Protein AF-A0AAV0DB70-F1 (afdb_monomer)

Mean predicted aligned error: 13.29 Å

Sequence (90 aa):
MEEREKMVKHMWDVYTNGRRIRLPKFWQQAFEAAYEELTSDEPEVRETAISEIAKMSIRSIYFEAPPLQTLAIQELAKANRVPGNDLSKE

Radius of gyration: 21.63 Å; Cα contacts (8 Å, |Δi|>4): 46; chains: 1; bounding box: 62×18×60 Å

Nearest PDB structures (foldseek):
  7qgg-assembly1_SR  TM=3.065E-01  e=7.269E+00  Rattus norvegicus

Solvent-accessible surface area (backbone atoms only — not comparable to full-atom values): 5520 Å² total; per-residue (Å²): 111,68,71,38,35,52,46,42,55,52,51,49,46,39,68,77,72,36,93,80,66,86,71,57,66,69,58,52,54,52,47,63,75,37,39,70,38,60,68,41,91,48,65,68,48,25,52,49,45,37,50,52,49,23,58,51,48,56,57,47,54,55,67,77,34,79,71,81,55,64,78,64,47,62,73,56,63,72,74,67,76,72,80,76,89,85,83,81,89,133

InterPro domains:
  IPR010608 Protein of unknown function DUF1195 [PF06708] (1-67)
  IPR010608 Protein of unknown function DUF1195 [PTHR34358] (1-81)

Organism: NCBI:txid186058

Structure (mmCIF, N/CA/C/O backbone):
data_AF-A0AAV0DB70-F1
#
_entry.id   AF-A0AAV0DB70-F1
#
loop_
_atom_site.group_PDB
_atom_site.id
_atom_site.type_symbol
_atom_site.label_atom_id
_atom_site.label_alt_id
_atom_site.label_comp_id
_atom_site.label_asym_id
_atom_site.label_entity_id
_atom_site.label_seq_id
_atom_site.pdbx_PDB_ins_code
_atom_site.Cartn_x
_atom_site.Cartn_y
_atom_site.Cartn_z
_atom_site.occupancy
_atom_site.B_iso_or_equiv
_atom_site.auth_seq_id
_atom_site.auth_comp_id
_atom_site.auth_asym_id
_atom_site.auth_atom_id
_atom_site.pdbx_PDB_model_num
ATOM 1 N N . MET A 1 1 ? 13.333 5.066 0.721 1.00 63.75 1 MET A N 1
ATOM 2 C CA . MET A 1 1 ? 12.055 4.486 1.194 1.00 63.75 1 MET A CA 1
ATOM 3 C C . MET A 1 1 ? 10.883 5.362 0.762 1.00 63.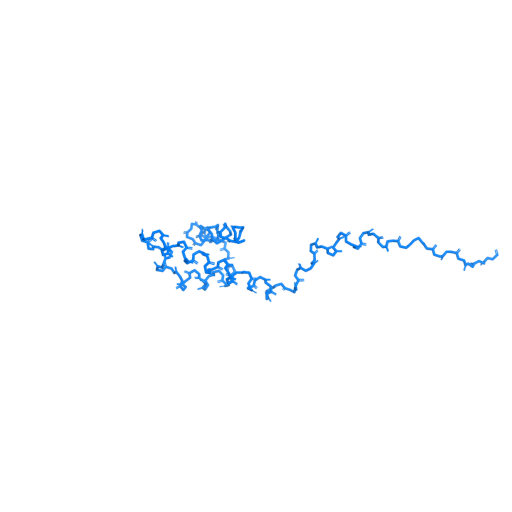75 1 MET A C 1
ATOM 5 O O . MET A 1 1 ? 9.963 4.833 0.159 1.00 63.75 1 MET A O 1
ATOM 9 N N . GLU A 1 2 ? 10.980 6.687 0.912 1.00 75.94 2 GLU A N 1
ATOM 10 C CA . GLU A 1 2 ? 9.938 7.653 0.506 1.00 75.94 2 GLU A CA 1
ATOM 11 C C . GLU A 1 2 ? 9.445 7.527 -0.949 1.00 75.94 2 GLU A C 1
ATOM 13 O O . GLU A 1 2 ? 8.243 7.570 -1.202 1.00 75.94 2 GLU A O 1
ATOM 18 N N . GLU A 1 3 ? 10.337 7.328 -1.928 1.00 79.50 3 GLU A N 1
ATOM 19 C CA . GLU A 1 3 ? 9.919 7.145 -3.331 1.00 79.50 3 GLU A CA 1
ATOM 20 C C . GLU A 1 3 ? 9.033 5.909 -3.521 1.00 79.50 3 GLU A C 1
ATOM 22 O O . GLU A 1 3 ? 8.112 5.913 -4.338 1.00 79.50 3 GLU A O 1
ATOM 27 N N . ARG A 1 4 ? 9.273 4.855 -2.734 1.00 82.88 4 ARG A N 1
ATOM 28 C CA . ARG A 1 4 ? 8.464 3.638 -2.788 1.00 82.88 4 ARG A CA 1
ATOM 29 C C . ARG A 1 4 ? 7.099 3.850 -2.173 1.00 82.88 4 ARG A C 1
ATOM 31 O O . ARG A 1 4 ? 6.121 3.436 -2.776 1.00 82.88 4 ARG A O 1
ATOM 38 N N . GLU A 1 5 ? 7.011 4.541 -1.047 1.00 86.81 5 GLU A N 1
ATOM 39 C CA . GLU A 1 5 ? 5.720 4.874 -0.435 1.00 86.81 5 GLU A CA 1
ATOM 40 C C . GLU A 1 5 ? 4.876 5.765 -1.355 1.00 86.81 5 GLU A C 1
ATOM 42 O O . GLU A 1 5 ? 3.668 5.564 -1.478 1.00 86.81 5 GLU A O 1
ATOM 47 N N . LYS A 1 6 ? 5.508 6.691 -2.091 1.00 87.44 6 LYS A N 1
ATOM 48 C CA . LYS A 1 6 ? 4.829 7.451 -3.153 1.00 87.44 6 LYS A CA 1
ATOM 49 C C . LYS A 1 6 ? 4.289 6.542 -4.257 1.00 87.44 6 LYS A C 1
ATOM 51 O O . LYS A 1 6 ? 3.156 6.739 -4.688 1.00 87.44 6 LYS A O 1
ATOM 56 N N . MET A 1 7 ? 5.055 5.537 -4.689 1.00 86.38 7 MET A N 1
ATOM 57 C CA . MET A 1 7 ? 4.560 4.550 -5.655 1.00 86.38 7 MET A CA 1
ATOM 58 C C . MET A 1 7 ? 3.396 3.735 -5.097 1.00 86.38 7 MET A C 1
ATOM 60 O O . MET A 1 7 ? 2.426 3.536 -5.813 1.00 86.38 7 MET A O 1
ATOM 64 N N . VAL A 1 8 ? 3.450 3.309 -3.832 1.00 89.00 8 VAL A N 1
ATOM 65 C CA . VAL A 1 8 ? 2.347 2.586 -3.179 1.00 89.00 8 VAL A CA 1
ATOM 66 C C . VAL A 1 8 ? 1.077 3.435 -3.200 1.00 89.00 8 VAL A C 1
ATOM 68 O O . VAL A 1 8 ? 0.047 2.971 -3.673 1.00 89.00 8 VAL A O 1
ATOM 71 N N . LYS A 1 9 ? 1.159 4.703 -2.779 1.00 89.12 9 LYS A N 1
ATOM 72 C CA . LYS A 1 9 ? 0.020 5.637 -2.799 1.00 89.12 9 LYS A CA 1
ATOM 73 C C . LYS A 1 9 ?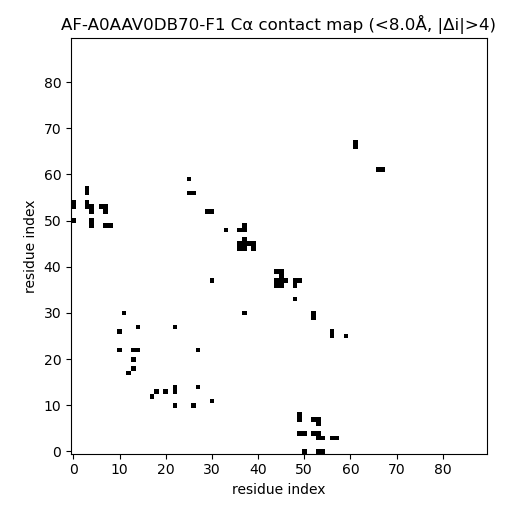 -0.531 5.840 -4.212 1.00 89.12 9 LYS A C 1
ATOM 75 O O . LYS A 1 9 ? -1.740 5.807 -4.407 1.00 89.12 9 LYS A O 1
ATOM 80 N N . HIS A 1 10 ? 0.347 6.005 -5.201 1.00 88.25 10 HIS A N 1
ATOM 81 C CA . HIS A 1 10 ? -0.062 6.153 -6.597 1.00 88.25 10 HIS A CA 1
ATOM 82 C C . HIS A 1 10 ? -0.731 4.885 -7.145 1.00 88.25 10 HIS A C 1
ATOM 84 O O . HIS A 1 10 ? -1.771 4.957 -7.786 1.00 88.25 10 HIS A O 1
ATOM 90 N N . MET A 1 11 ? -0.164 3.710 -6.870 1.00 88.62 11 MET A N 1
ATOM 91 C CA . MET A 1 11 ? -0.718 2.438 -7.327 1.00 88.62 11 MET A CA 1
ATOM 92 C C . MET A 1 11 ? -2.025 2.088 -6.608 1.00 88.62 11 MET A C 1
ATOM 94 O O . MET A 1 11 ? -2.901 1.488 -7.223 1.00 88.62 11 MET A O 1
ATOM 98 N N . TRP A 1 12 ? -2.187 2.501 -5.350 1.00 88.62 12 TRP A N 1
ATOM 99 C CA . TRP A 1 12 ? -3.444 2.403 -4.611 1.00 88.62 12 TRP A CA 1
ATOM 100 C C . TRP A 1 12 ? -4.534 3.304 -5.205 1.00 88.62 12 TRP A C 1
ATOM 102 O O . TRP A 1 12 ? -5.675 2.875 -5.366 1.00 88.62 12 TRP A O 1
ATOM 112 N N . ASP A 1 13 ? -4.183 4.529 -5.605 1.00 88.62 13 ASP A N 1
ATOM 113 C CA . ASP A 1 13 ? -5.088 5.423 -6.335 1.00 88.62 13 ASP A CA 1
ATOM 114 C C . ASP A 1 13 ? -5.501 4.815 -7.683 1.00 88.62 13 ASP A C 1
ATOM 116 O O . ASP A 1 13 ? -6.682 4.747 -8.005 1.00 88.62 13 ASP A O 1
ATOM 120 N N . VAL A 1 14 ? -4.558 4.249 -8.440 1.00 86.94 14 VAL A N 1
ATOM 121 C CA . VAL A 1 14 ? -4.877 3.527 -9.682 1.00 86.94 14 VAL A CA 1
ATOM 122 C C . VAL A 1 14 ? -5.752 2.298 -9.413 1.00 86.94 14 VAL A C 1
ATOM 124 O O . VAL A 1 14 ? -6.650 2.015 -10.200 1.00 86.94 14 VAL A O 1
ATOM 127 N N . TYR A 1 15 ? -5.530 1.576 -8.315 1.00 84.31 15 TYR A N 1
ATOM 128 C CA . TYR A 1 15 ? -6.336 0.413 -7.939 1.00 84.31 15 TYR A CA 1
ATOM 129 C C . TYR A 1 15 ? -7.782 0.790 -7.581 1.00 84.31 15 TYR A C 1
ATOM 131 O O . TYR A 1 15 ? -8.719 0.124 -8.018 1.00 84.31 15 TYR A O 1
ATOM 139 N N . THR A 1 16 ? -7.974 1.869 -6.822 1.00 84.69 16 THR A N 1
ATOM 140 C CA . THR A 1 16 ? -9.292 2.293 -6.319 1.00 84.69 16 THR A CA 1
ATOM 141 C C . THR A 1 16 ? -10.057 3.173 -7.313 1.00 84.69 16 THR A C 1
ATOM 143 O O . THR A 1 16 ? -11.265 3.009 -7.489 1.00 84.69 16 THR A O 1
ATOM 146 N N . ASN A 1 17 ? -9.361 4.070 -8.012 1.00 81.94 17 ASN A N 1
ATOM 147 C CA . ASN A 1 17 ? -9.942 5.061 -8.921 1.00 81.94 17 ASN A CA 1
ATOM 148 C C . ASN A 1 17 ? -9.749 4.708 -10.410 1.00 81.94 17 ASN A C 1
ATOM 150 O O . ASN A 1 17 ? -10.514 5.153 -11.273 1.00 81.94 17 ASN A O 1
ATOM 154 N N . GLY A 1 18 ? -8.762 3.878 -10.755 1.00 69.06 18 GLY A N 1
ATOM 155 C CA . GLY A 1 18 ? -8.391 3.553 -12.135 1.00 69.06 18 GLY A CA 1
ATOM 156 C C . GLY A 1 18 ? -9.119 2.336 -12.711 1.00 69.06 18 GLY A C 1
ATOM 157 O O . GLY A 1 18 ? -8.598 1.229 -12.746 1.00 69.06 18 GLY A O 1
ATOM 158 N N . ARG A 1 19 ? -10.295 2.540 -13.316 1.00 63.03 19 ARG A N 1
ATOM 159 C CA . ARG A 1 19 ? -11.125 1.453 -13.893 1.00 63.03 19 ARG A CA 1
ATOM 160 C C . ARG A 1 19 ? -10.538 0.685 -15.099 1.00 63.03 19 ARG A C 1
ATOM 162 O O . ARG A 1 19 ? -11.220 -0.190 -15.626 1.00 63.03 19 ARG A O 1
ATOM 169 N N . ARG A 1 20 ? -9.347 1.023 -15.619 1.00 63.28 20 ARG A N 1
ATOM 170 C CA . ARG A 1 20 ? -8.848 0.482 -16.912 1.00 63.28 20 ARG A CA 1
ATOM 171 C C . ARG A 1 20 ? -7.376 0.070 -16.965 1.00 63.28 20 ARG A C 1
ATOM 173 O O . ARG A 1 20 ? -6.953 -0.450 -17.996 1.00 63.28 20 ARG A O 1
ATOM 180 N N . ILE A 1 21 ? -6.592 0.285 -15.911 1.00 68.06 21 ILE A N 1
ATOM 181 C CA . ILE A 1 21 ? -5.156 -0.024 -15.935 1.00 68.06 21 ILE A CA 1
ATOM 182 C C . ILE A 1 21 ? -4.942 -1.373 -15.248 1.00 68.06 21 ILE A C 1
ATOM 184 O O . ILE A 1 21 ? -5.386 -1.579 -14.122 1.00 68.06 21 ILE A O 1
ATOM 188 N N . ARG A 1 22 ? -4.281 -2.316 -15.928 1.00 70.62 22 ARG A N 1
ATOM 189 C CA . ARG A 1 22 ? -3.907 -3.597 -15.316 1.00 70.62 22 ARG A CA 1
ATOM 190 C C . ARG A 1 22 ? -2.768 -3.365 -14.328 1.00 70.62 22 ARG A C 1
ATOM 192 O O . ARG A 1 22 ? -1.633 -3.139 -14.741 1.00 70.62 22 ARG A O 1
ATOM 199 N N . LEU A 1 23 ? -3.090 -3.429 -13.039 1.00 78.00 23 LEU A N 1
ATOM 200 C CA . LEU A 1 23 ? -2.104 -3.431 -11.967 1.00 78.00 23 LEU A CA 1
ATOM 201 C C . LEU A 1 23 ? -1.194 -4.670 -12.091 1.00 78.00 23 LEU A C 1
ATOM 203 O O . LEU A 1 23 ? -1.698 -5.763 -12.365 1.00 78.00 23 LEU A O 1
ATOM 207 N N . PRO A 1 24 ? 0.125 -4.545 -11.866 1.00 82.75 24 PRO A N 1
ATOM 208 C CA . PRO A 1 24 ? 0.993 -5.708 -11.716 1.00 82.75 24 PRO A CA 1
ATOM 209 C C . PRO A 1 24 ? 0.525 -6.603 -10.558 1.00 82.75 24 PRO A C 1
ATOM 211 O O . PRO A 1 24 ? 0.029 -6.104 -9.545 1.00 82.75 24 PRO A O 1
ATOM 214 N N . LYS A 1 25 ? 0.716 -7.923 -10.686 1.00 82.06 25 LYS A N 1
ATOM 215 C CA . LYS A 1 25 ? 0.199 -8.917 -9.722 1.00 82.06 25 LYS A CA 1
ATOM 216 C C . LYS A 1 25 ? 0.669 -8.667 -8.293 1.00 82.06 25 LYS A C 1
ATOM 218 O O . LYS A 1 25 ? -0.128 -8.800 -7.374 1.00 82.06 25 LYS A O 1
ATOM 223 N N . PHE A 1 26 ? 1.927 -8.255 -8.122 1.00 86.19 26 PHE A N 1
ATOM 224 C CA . PHE A 1 26 ? 2.473 -7.899 -6.814 1.00 86.19 26 PHE A CA 1
ATOM 225 C C . PHE A 1 26 ? 1.607 -6.853 -6.107 1.00 86.19 26 PHE A C 1
ATOM 227 O O . PHE A 1 26 ? 1.198 -7.054 -4.969 1.00 86.19 26 PHE A O 1
ATOM 234 N N . TRP A 1 27 ? 1.297 -5.757 -6.804 1.00 87.62 27 TRP A N 1
ATOM 235 C CA . TRP A 1 27 ? 0.493 -4.678 -6.246 1.00 87.62 27 TRP A CA 1
ATOM 236 C C . TRP A 1 27 ? -0.910 -5.162 -5.917 1.00 87.62 27 TRP A C 1
ATOM 238 O O . TRP A 1 27 ? -1.407 -4.875 -4.840 1.00 87.62 27 TRP A O 1
ATOM 248 N N . GLN A 1 28 ? -1.519 -5.944 -6.807 1.00 86.50 28 GLN A N 1
ATOM 249 C CA . GLN A 1 28 ? -2.857 -6.477 -6.586 1.00 86.50 28 GLN A CA 1
ATOM 250 C C . GLN A 1 28 ? -2.923 -7.351 -5.325 1.00 86.50 28 GLN A C 1
ATOM 252 O O . GLN A 1 28 ? -3.780 -7.123 -4.483 1.00 86.50 28 GLN A O 1
ATOM 257 N N . GLN A 1 29 ? -1.981 -8.282 -5.151 1.00 88.62 29 GLN A N 1
ATOM 258 C CA . GLN A 1 29 ? -1.935 -9.161 -3.978 1.00 88.62 29 GLN A CA 1
ATOM 259 C C . GLN A 1 29 ? -1.581 -8.409 -2.692 1.00 88.62 29 GLN A C 1
ATOM 261 O O . GLN A 1 29 ? -2.164 -8.675 -1.648 1.00 88.62 29 GLN A O 1
ATOM 266 N N . ALA A 1 30 ? -0.638 -7.467 -2.754 1.00 91.00 30 ALA A N 1
ATOM 267 C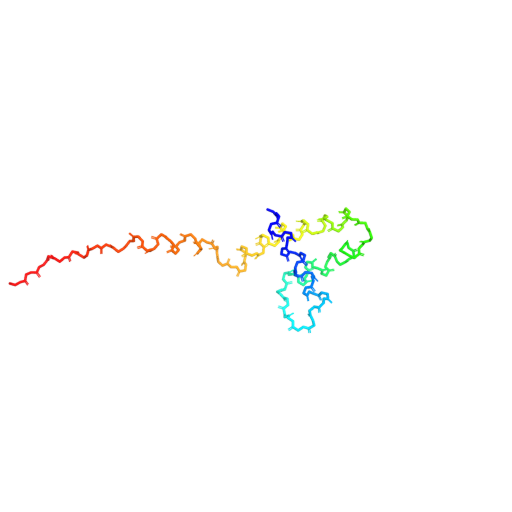 CA . ALA A 1 30 ? -0.238 -6.686 -1.589 1.00 91.00 30 ALA A CA 1
ATOM 268 C C . ALA A 1 30 ? -1.364 -5.754 -1.118 1.00 91.00 30 ALA A C 1
ATOM 270 O O . ALA A 1 30 ? -1.593 -5.627 0.079 1.00 91.00 30 ALA A O 1
ATOM 271 N N . PHE A 1 31 ? -2.089 -5.136 -2.053 1.00 90.06 31 PHE A N 1
ATOM 272 C CA . PHE A 1 31 ? -3.241 -4.296 -1.739 1.00 90.06 31 PHE A CA 1
ATOM 273 C C . PHE A 1 31 ? -4.459 -5.088 -1.290 1.00 90.06 31 PHE A C 1
ATOM 275 O O . PHE A 1 31 ? -5.188 -4.598 -0.442 1.00 90.06 31 PHE A O 1
ATOM 282 N N . GLU A 1 32 ? -4.687 -6.282 -1.834 1.00 89.56 32 GLU A N 1
ATOM 283 C CA . GLU A 1 32 ? -5.757 -7.172 -1.378 1.00 89.56 32 GLU A CA 1
ATOM 284 C C . GLU A 1 32 ? -5.493 -7.662 0.050 1.00 89.56 32 GLU A C 1
ATOM 286 O O . GLU A 1 32 ? -6.380 -7.588 0.894 1.00 89.56 32 GLU A O 1
ATOM 291 N N . ALA A 1 33 ? -4.256 -8.077 0.346 1.00 91.44 33 ALA A N 1
ATOM 292 C CA . ALA A 1 33 ? -3.864 -8.528 1.680 1.00 91.44 33 ALA A CA 1
ATOM 293 C C . ALA A 1 33 ? -3.873 -7.411 2.731 1.00 91.44 33 ALA A C 1
ATOM 295 O O . ALA A 1 33 ? -4.086 -7.703 3.899 1.00 91.44 33 ALA A O 1
ATOM 296 N N . ALA A 1 34 ? -3.631 -6.165 2.315 1.00 91.19 34 ALA A N 1
ATOM 297 C CA . ALA A 1 34 ? -3.599 -4.997 3.193 1.00 91.19 34 ALA A CA 1
ATOM 298 C C . ALA A 1 34 ? -4.830 -4.085 3.027 1.00 91.19 34 ALA A C 1
ATOM 300 O O . ALA A 1 34 ? -4.773 -2.896 3.348 1.00 91.19 34 ALA A O 1
ATOM 301 N N . TYR A 1 35 ? -5.917 -4.583 2.423 1.00 90.44 35 TYR A N 1
ATOM 302 C CA . TYR A 1 35 ? -7.073 -3.752 2.074 1.00 90.44 35 TYR A CA 1
ATOM 303 C C . TYR A 1 35 ? -7.756 -3.199 3.327 1.00 90.44 35 TYR A C 1
ATOM 305 O O . TYR A 1 35 ? -8.132 -2.027 3.360 1.00 90.44 35 TYR A O 1
ATOM 313 N N . GLU A 1 36 ? -7.882 -4.027 4.362 1.00 91.00 36 GLU A N 1
ATOM 314 C CA . GLU A 1 36 ? -8.489 -3.659 5.642 1.00 91.00 36 GLU A CA 1
ATOM 315 C C . GLU A 1 36 ? -7.655 -2.582 6.347 1.00 91.00 36 GLU A C 1
ATOM 317 O O . GLU A 1 36 ? -8.191 -1.582 6.820 1.00 91.00 36 GLU A O 1
ATOM 322 N N . GLU A 1 37 ? -6.330 -2.709 6.321 1.00 92.38 37 GLU A N 1
ATOM 323 C CA . GLU A 1 37 ? -5.410 -1.748 6.919 1.00 92.38 37 GLU A CA 1
ATOM 324 C C . GLU A 1 37 ? -5.364 -0.430 6.146 1.00 92.38 37 GLU A C 1
ATOM 326 O O . GLU A 1 37 ? -5.344 0.638 6.753 1.00 92.38 37 GLU A O 1
ATOM 331 N N . LEU A 1 38 ? -5.373 -0.477 4.809 1.00 87.88 38 LEU A N 1
ATOM 332 C CA . LEU A 1 38 ? -5.335 0.715 3.953 1.00 87.88 38 LEU A CA 1
ATOM 333 C C . LEU A 1 38 ? -6.649 1.499 3.953 1.00 87.88 38 LEU A C 1
ATOM 335 O O . LEU A 1 38 ? -6.636 2.709 3.713 1.00 87.88 38 LEU A O 1
ATOM 339 N N . THR A 1 39 ? -7.769 0.825 4.210 1.00 88.81 39 THR A N 1
ATOM 340 C CA . THR A 1 39 ? -9.090 1.455 4.344 1.00 88.81 39 THR A CA 1
ATOM 341 C C . THR A 1 39 ? -9.456 1.787 5.789 1.00 88.81 39 THR A C 1
ATOM 343 O O . THR A 1 39 ? -10.469 2.447 6.006 1.00 88.81 39 THR A O 1
ATOM 346 N N . SER A 1 40 ? -8.614 1.410 6.757 1.00 90.19 40 SER A N 1
ATOM 347 C CA . SER A 1 40 ? -8.795 1.746 8.167 1.00 90.19 40 SER A CA 1
ATOM 348 C C . SER A 1 40 ? -8.831 3.262 8.401 1.00 90.19 40 SER A C 1
ATOM 350 O O . SER A 1 40 ? -8.101 4.043 7.775 1.00 90.19 40 SER A O 1
ATOM 352 N N . ASP A 1 41 ? -9.671 3.682 9.347 1.00 90.25 41 ASP A N 1
ATOM 353 C CA . ASP A 1 41 ? -9.735 5.064 9.828 1.00 90.25 41 ASP A CA 1
ATOM 354 C C . ASP A 1 41 ? -8.489 5.458 10.642 1.00 90.25 41 ASP A C 1
ATOM 356 O O . ASP A 1 41 ? -8.220 6.647 10.836 1.00 90.25 41 ASP A O 1
ATOM 360 N N . GLU A 1 42 ? -7.687 4.482 11.079 1.00 92.44 42 GLU A N 1
ATOM 361 C CA . GLU A 1 42 ? -6.465 4.728 11.838 1.00 92.44 42 GLU A CA 1
ATOM 362 C C . GLU A 1 42 ? -5.288 5.104 10.917 1.00 92.44 42 GLU A C 1
ATOM 364 O O . GLU A 1 42 ? -4.845 4.298 10.089 1.00 92.44 42 GLU A O 1
ATOM 369 N N . PRO A 1 43 ? -4.715 6.317 11.056 1.00 88.19 43 PRO A N 1
ATOM 370 C CA . PRO A 1 43 ? -3.626 6.764 10.192 1.00 88.19 43 PRO A CA 1
ATOM 371 C C . PRO A 1 43 ? -2.357 5.922 10.367 1.00 88.19 43 PRO A C 1
ATOM 373 O O . PRO A 1 43 ? -1.685 5.643 9.379 1.00 88.19 43 PRO A O 1
ATOM 376 N N . GLU A 1 44 ? -2.066 5.469 11.587 1.00 89.69 44 GLU A N 1
ATOM 377 C CA . GLU A 1 44 ? -0.889 4.652 11.903 1.00 89.69 44 GLU A CA 1
ATOM 378 C C . GLU A 1 44 ? -0.939 3.278 11.219 1.00 89.69 44 GLU A C 1
ATOM 380 O O . GLU A 1 44 ? 0.064 2.809 10.675 1.00 89.69 44 GLU A O 1
ATOM 385 N N . VAL A 1 45 ? -2.126 2.669 11.165 1.00 91.00 45 VAL A N 1
ATOM 386 C CA . VAL A 1 45 ? -2.361 1.388 10.486 1.00 91.00 45 VAL A CA 1
ATOM 387 C C . VAL A 1 45 ? -2.149 1.541 8.979 1.00 91.00 45 VAL A C 1
ATOM 389 O O . VAL A 1 45 ? -1.381 0.782 8.381 1.00 91.00 45 VAL A O 1
ATOM 392 N N . ARG A 1 46 ? -2.735 2.582 8.368 1.00 90.69 46 ARG A N 1
ATOM 393 C CA . ARG A 1 46 ? -2.541 2.867 6.937 1.00 90.69 46 ARG A CA 1
ATOM 394 C C . ARG A 1 46 ? -1.083 3.139 6.591 1.00 90.69 46 ARG A C 1
ATOM 396 O O . ARG A 1 46 ? -0.584 2.621 5.596 1.00 90.69 46 ARG A O 1
ATOM 403 N N . GLU A 1 47 ? -0.396 3.969 7.372 1.00 90.56 47 GLU A N 1
ATOM 404 C CA . GLU A 1 47 ? 1.006 4.312 7.114 1.00 90.56 47 GLU A CA 1
ATOM 405 C C . GLU A 1 47 ? 1.924 3.099 7.267 1.00 90.56 47 GLU A C 1
ATOM 407 O O . GLU A 1 47 ? 2.805 2.885 6.429 1.00 90.56 47 GLU A O 1
ATOM 412 N N . THR A 1 48 ? 1.658 2.249 8.260 1.00 92.50 48 THR A N 1
ATOM 413 C CA . THR A 1 48 ? 2.378 0.987 8.448 1.00 92.50 48 THR A CA 1
ATOM 414 C C . THR A 1 48 ? 2.193 0.067 7.244 1.00 92.50 48 THR A C 1
ATOM 416 O O . THR A 1 48 ? 3.182 -0.400 6.677 1.00 92.50 48 THR A O 1
ATOM 419 N N . ALA A 1 49 ? 0.954 -0.130 6.780 1.00 92.62 49 ALA A N 1
ATOM 420 C CA . ALA A 1 49 ? 0.669 -0.926 5.588 1.00 92.62 49 ALA A CA 1
ATOM 421 C C . ALA A 1 49 ? 1.380 -0.372 4.342 1.00 92.62 49 ALA A C 1
ATOM 423 O O . ALA A 1 49 ? 2.011 -1.121 3.596 1.00 92.62 49 ALA A O 1
ATOM 424 N N . ILE A 1 50 ? 1.363 0.951 4.142 1.00 90.75 50 ILE A N 1
ATOM 425 C CA . ILE A 1 50 ? 2.070 1.599 3.028 1.00 90.75 50 ILE A CA 1
ATOM 426 C C . ILE A 1 50 ? 3.577 1.317 3.089 1.00 90.75 50 ILE A C 1
ATOM 428 O O . ILE A 1 50 ? 4.179 0.992 2.060 1.00 90.75 50 ILE A O 1
ATOM 432 N N . SER A 1 51 ? 4.190 1.415 4.270 1.00 91.06 51 SER A N 1
ATOM 433 C CA . SER A 1 51 ? 5.627 1.187 4.433 1.00 91.06 51 SER A CA 1
ATOM 434 C C . SER A 1 51 ? 6.003 -0.293 4.266 1.00 91.06 51 SER A C 1
ATOM 436 O O . SER A 1 51 ? 7.015 -0.612 3.636 1.00 91.06 51 SER A O 1
ATOM 438 N N . GLU A 1 52 ? 5.168 -1.224 4.732 1.00 91.00 52 GLU A N 1
ATOM 439 C CA . GLU A 1 52 ? 5.367 -2.664 4.523 1.00 91.00 52 GLU A CA 1
ATOM 440 C C . GLU A 1 52 ? 5.259 -3.045 3.039 1.00 91.00 52 GLU A C 1
ATOM 442 O O . GLU A 1 52 ? 6.160 -3.696 2.496 1.00 91.00 52 GLU A O 1
ATOM 447 N N . ILE A 1 53 ? 4.237 -2.550 2.328 1.00 90.25 53 ILE A N 1
ATOM 448 C CA . ILE A 1 53 ? 4.109 -2.758 0.878 1.00 90.25 53 ILE A CA 1
ATOM 449 C C . ILE A 1 53 ? 5.299 -2.123 0.148 1.00 90.25 53 ILE A C 1
ATOM 451 O O . ILE A 1 53 ? 5.853 -2.732 -0.771 1.00 90.25 53 ILE A O 1
ATOM 455 N N . ALA A 1 54 ? 5.757 -0.938 0.568 1.00 90.06 54 ALA A N 1
ATOM 456 C CA . ALA A 1 54 ? 6.944 -0.295 0.006 1.00 90.06 54 ALA A CA 1
ATOM 457 C C . ALA A 1 54 ? 8.196 -1.176 0.154 1.00 90.06 54 ALA A C 1
ATOM 459 O O . ALA A 1 54 ? 8.945 -1.344 -0.814 1.00 90.06 54 ALA A O 1
ATOM 460 N N . LYS A 1 55 ? 8.415 -1.781 1.330 1.00 87.62 55 LYS A N 1
ATOM 461 C CA . LYS A 1 55 ? 9.536 -2.705 1.581 1.00 87.62 55 LYS A CA 1
ATOM 462 C C . LYS A 1 55 ? 9.449 -3.954 0.708 1.00 87.62 55 LYS A C 1
ATOM 464 O O . LYS A 1 55 ? 10.452 -4.357 0.114 1.00 87.62 55 LYS A O 1
ATOM 469 N N . MET A 1 56 ? 8.265 -4.551 0.589 1.00 85.88 56 MET A N 1
ATOM 470 C CA . MET A 1 56 ? 8.060 -5.736 -0.248 1.00 85.88 56 MET A CA 1
ATOM 471 C C . MET A 1 56 ? 8.202 -5.413 -1.741 1.00 85.88 56 MET A C 1
ATOM 473 O O . MET A 1 56 ? 8.798 -6.193 -2.484 1.00 85.88 56 MET A O 1
ATOM 477 N N . SER A 1 57 ? 7.761 -4.225 -2.167 1.00 80.50 57 SER A N 1
ATOM 478 C CA . SER A 1 57 ? 7.875 -3.735 -3.547 1.00 80.50 57 SER A CA 1
ATOM 479 C C . SER A 1 57 ? 9.331 -3.608 -3.990 1.00 80.50 57 SER A C 1
ATOM 481 O O . SER A 1 57 ? 9.662 -3.923 -5.134 1.00 80.50 57 SER A O 1
ATOM 483 N N . ILE A 1 58 ? 10.232 -3.226 -3.075 1.00 74.56 58 ILE A N 1
ATOM 484 C CA . ILE A 1 58 ? 11.676 -3.241 -3.339 1.00 74.56 58 ILE A CA 1
ATOM 485 C C . ILE A 1 58 ? 12.105 -4.655 -3.727 1.00 74.56 58 ILE A C 1
ATOM 487 O O . ILE A 1 58 ? 12.658 -4.832 -4.801 1.00 74.56 58 ILE A O 1
ATOM 491 N N . ARG A 1 59 ? 11.797 -5.680 -2.929 1.00 70.88 59 ARG A N 1
ATOM 492 C CA . ARG A 1 59 ? 12.200 -7.058 -3.260 1.00 70.88 59 ARG A CA 1
ATOM 493 C C . ARG A 1 59 ? 11.520 -7.585 -4.524 1.00 70.88 59 ARG A C 1
ATOM 495 O O . ARG A 1 59 ? 12.186 -8.236 -5.320 1.00 70.88 59 ARG A O 1
ATOM 502 N N . SER A 1 60 ? 10.243 -7.267 -4.737 1.00 67.06 60 SER A N 1
ATOM 503 C CA . SER A 1 60 ? 9.492 -7.726 -5.911 1.00 67.06 60 SER A CA 1
ATOM 504 C C . SER A 1 60 ? 10.028 -7.139 -7.216 1.00 67.06 60 SER A C 1
ATOM 506 O O . SER A 1 60 ? 10.157 -7.862 -8.196 1.00 67.06 60 SER A O 1
ATOM 508 N N . ILE A 1 61 ? 10.405 -5.857 -7.246 1.00 60.78 61 ILE A N 1
ATOM 509 C CA . ILE A 1 61 ? 10.958 -5.226 -8.458 1.00 60.78 61 ILE A CA 1
ATOM 510 C C . ILE A 1 61 ? 12.369 -5.735 -8.768 1.00 60.78 61 ILE A C 1
ATOM 512 O O . ILE A 1 61 ? 12.744 -5.824 -9.932 1.00 60.78 61 ILE A O 1
ATOM 516 N N . TYR A 1 62 ? 13.129 -6.134 -7.748 1.00 55.72 62 TYR A N 1
ATOM 517 C CA . TYR A 1 62 ? 14.404 -6.829 -7.941 1.00 55.72 62 TYR A CA 1
ATOM 518 C C . TYR A 1 62 ? 14.235 -8.274 -8.438 1.00 55.72 62 TYR A C 1
ATOM 520 O O . TYR A 1 62 ? 15.200 -8.845 -8.937 1.00 55.72 62 TYR A O 1
ATOM 528 N N . PHE A 1 63 ? 13.047 -8.867 -8.282 1.00 49.28 63 PHE A N 1
ATOM 529 C CA . PHE A 1 63 ? 12.738 -10.230 -8.727 1.00 49.28 63 PHE A CA 1
ATOM 530 C C . PHE A 1 63 ? 12.077 -10.264 -10.112 1.00 49.28 63 PHE A C 1
ATOM 532 O O . PHE A 1 63 ? 12.293 -11.204 -10.871 1.00 49.28 63 PHE A O 1
ATOM 539 N N . GLU A 1 64 ? 11.270 -9.252 -10.444 1.00 48.28 64 GLU A N 1
ATOM 540 C CA . GLU A 1 64 ? 10.548 -9.154 -11.721 1.00 48.28 64 GLU A CA 1
ATOM 541 C C . GLU A 1 64 ? 11.389 -8.489 -12.828 1.00 48.28 64 GLU A C 1
ATOM 543 O O . GLU A 1 64 ? 11.132 -8.697 -14.013 1.00 48.28 64 GLU A O 1
ATOM 548 N N . ALA A 1 65 ? 12.444 -7.755 -12.463 1.00 42.25 65 ALA A N 1
ATOM 549 C CA . ALA A 1 65 ? 13.495 -7.342 -13.385 1.00 42.25 65 ALA A CA 1
ATOM 550 C C . ALA A 1 65 ?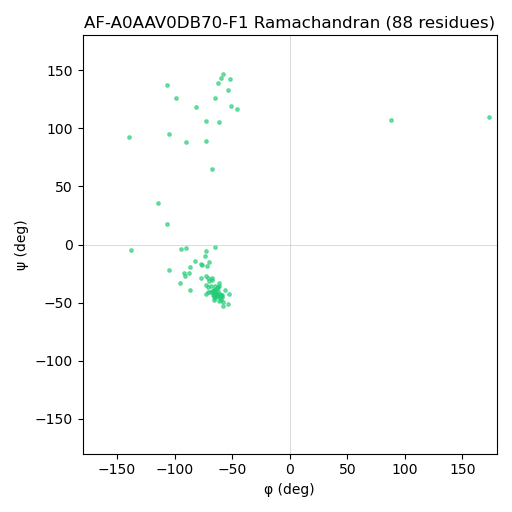 14.771 -8.162 -13.115 1.00 42.25 65 ALA A C 1
ATOM 552 O O . ALA A 1 65 ? 15.155 -8.287 -11.950 1.00 42.25 65 ALA A O 1
ATOM 553 N N . PRO A 1 66 ? 15.500 -8.662 -14.140 1.00 39.00 66 PRO A N 1
ATOM 554 C CA . PRO A 1 66 ? 16.912 -8.975 -13.932 1.00 39.00 66 PRO A CA 1
ATOM 555 C C . PRO A 1 66 ? 17.564 -7.723 -13.331 1.00 39.00 66 PRO A C 1
ATOM 557 O O . PRO A 1 66 ? 17.150 -6.615 -13.692 1.00 39.00 66 PRO A O 1
ATOM 560 N N . PRO A 1 67 ? 18.508 -7.878 -12.384 1.00 44.47 67 PRO A N 1
ATOM 561 C CA . PRO A 1 67 ? 18.955 -6.799 -11.515 1.00 44.47 67 PRO A CA 1
ATOM 562 C C . PRO A 1 67 ? 19.189 -5.549 -12.351 1.00 44.47 67 PRO A C 1
ATOM 564 O O . PRO A 1 67 ? 20.023 -5.563 -13.256 1.00 44.47 67 PRO A O 1
ATOM 567 N N . LEU A 1 68 ? 18.413 -4.495 -12.083 1.00 47.41 68 LEU A N 1
ATOM 568 C CA . LEU A 1 68 ? 18.541 -3.189 -12.721 1.00 47.41 68 LEU A CA 1
ATOM 569 C C . LEU A 1 68 ? 19.862 -2.532 -12.285 1.00 47.41 68 LEU A C 1
ATOM 571 O O . LEU A 1 68 ? 19.884 -1.481 -11.660 1.00 47.41 68 LEU A O 1
ATOM 575 N N . GLN A 1 69 ? 20.985 -3.138 -12.663 1.00 47.53 69 GLN A N 1
ATOM 576 C CA . GLN A 1 69 ? 22.232 -2.428 -12.909 1.00 47.53 69 GLN A CA 1
ATOM 577 C C . GLN A 1 69 ? 22.134 -1.624 -14.225 1.00 47.53 69 GLN A C 1
ATOM 579 O O . GLN A 1 69 ? 23.012 -0.831 -14.549 1.00 47.53 69 GLN A O 1
ATOM 584 N N . THR A 1 70 ? 21.046 -1.762 -14.989 1.00 47.47 70 THR A N 1
ATOM 585 C CA . THR A 1 70 ? 20.916 -1.215 -16.347 1.00 47.47 70 THR A CA 1
ATOM 586 C C . THR A 1 70 ? 20.726 0.306 -16.428 1.00 47.47 70 THR A C 1
ATOM 588 O O . THR A 1 70 ? 20.872 0.841 -17.522 1.00 47.47 70 THR A O 1
ATOM 591 N N . LEU A 1 71 ? 20.490 1.036 -15.326 1.00 47.94 71 LEU A N 1
ATOM 592 C CA . LEU A 1 71 ? 20.545 2.511 -15.373 1.00 47.94 71 LEU A CA 1
ATOM 593 C C . LEU A 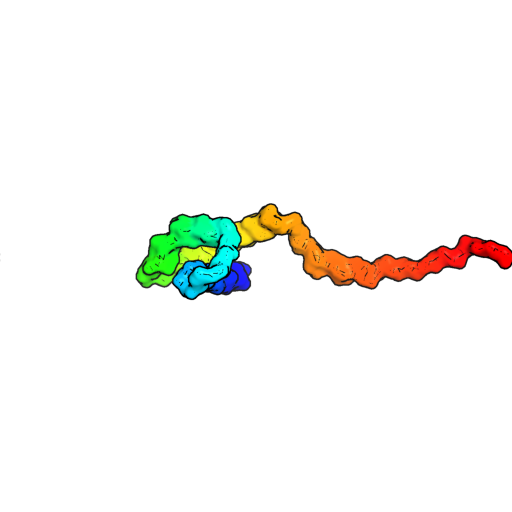1 71 ? 21.962 3.067 -15.137 1.00 47.94 71 LEU A C 1
ATOM 595 O O . LEU A 1 71 ? 22.281 4.136 -15.641 1.00 47.94 71 LEU A O 1
ATOM 599 N N . ALA A 1 72 ? 22.842 2.321 -14.459 1.00 48.59 72 ALA A N 1
ATOM 600 C CA . ALA A 1 72 ? 24.249 2.702 -14.295 1.00 48.59 72 ALA A CA 1
ATOM 601 C C . ALA A 1 72 ? 25.165 2.116 -15.390 1.00 48.59 72 ALA A C 1
ATOM 603 O O . ALA A 1 72 ? 26.203 2.693 -15.698 1.00 48.59 72 ALA A O 1
ATOM 604 N N . ILE A 1 73 ? 24.786 0.999 -16.028 1.00 47.50 73 ILE A N 1
ATOM 605 C CA . ILE A 1 73 ? 25.606 0.373 -17.081 1.00 47.50 73 ILE A CA 1
ATOM 606 C C . ILE A 1 73 ? 25.513 1.121 -18.425 1.00 47.50 73 ILE A C 1
ATOM 608 O O . ILE A 1 73 ? 26.492 1.130 -19.172 1.00 47.50 73 ILE A O 1
ATOM 612 N N . GLN A 1 74 ? 24.404 1.806 -18.743 1.00 48.69 74 GLN A N 1
ATOM 613 C CA . GLN A 1 74 ? 24.333 2.584 -19.994 1.00 48.69 74 GLN A CA 1
ATOM 614 C C . GLN A 1 74 ? 25.277 3.796 -20.005 1.00 48.69 74 GLN A C 1
ATOM 616 O O . GLN A 1 74 ? 25.812 4.129 -21.063 1.00 48.69 74 GLN A O 1
ATOM 621 N N . GLU A 1 75 ? 25.554 4.394 -18.844 1.00 47.41 75 GLU A N 1
ATOM 622 C CA . GLU A 1 75 ? 26.521 5.495 -18.732 1.00 47.41 75 GLU A CA 1
ATOM 623 C C . GLU A 1 75 ? 27.980 5.018 -18.633 1.00 47.41 75 GLU A C 1
ATOM 625 O O . GLU A 1 75 ? 28.890 5.803 -18.883 1.00 47.41 75 GLU A O 1
ATOM 630 N N . LEU A 1 76 ? 28.240 3.728 -18.377 1.00 48.12 76 LEU A N 1
ATOM 631 C CA . LEU A 1 76 ? 29.601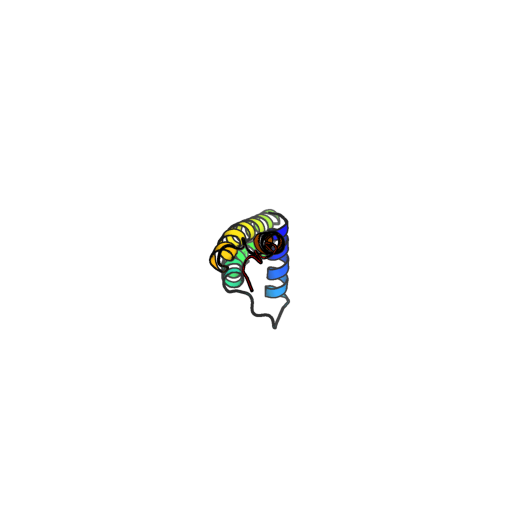 3.176 -18.458 1.00 48.12 76 LEU A CA 1
ATOM 632 C C . LEU A 1 76 ? 29.940 2.615 -19.853 1.00 48.12 76 LEU A C 1
ATOM 634 O O . LEU A 1 76 ? 31.101 2.615 -20.260 1.00 48.12 76 LEU A O 1
ATOM 638 N N . ALA A 1 77 ? 28.939 2.176 -20.624 1.00 52.19 77 ALA A N 1
ATOM 639 C CA . ALA A 1 77 ? 29.146 1.616 -21.964 1.00 52.19 77 ALA A CA 1
ATOM 640 C C . ALA A 1 77 ? 29.429 2.676 -23.048 1.00 52.19 77 ALA A C 1
ATOM 642 O O . ALA A 1 77 ? 29.969 2.344 -24.103 1.00 52.19 77 ALA A O 1
ATOM 643 N N . LYS A 1 78 ? 29.122 3.958 -22.799 1.00 48.06 78 LYS A N 1
ATOM 644 C CA . LYS A 1 78 ? 29.495 5.054 -23.715 1.00 48.06 78 LYS A CA 1
ATOM 645 C C . LYS A 1 78 ? 30.967 5.461 -23.629 1.00 48.06 78 LYS A C 1
ATOM 647 O O . LYS A 1 78 ? 31.461 6.082 -24.566 1.00 48.06 78 LYS A O 1
ATOM 652 N N . ALA A 1 79 ? 31.678 5.089 -22.565 1.00 49.69 79 ALA A N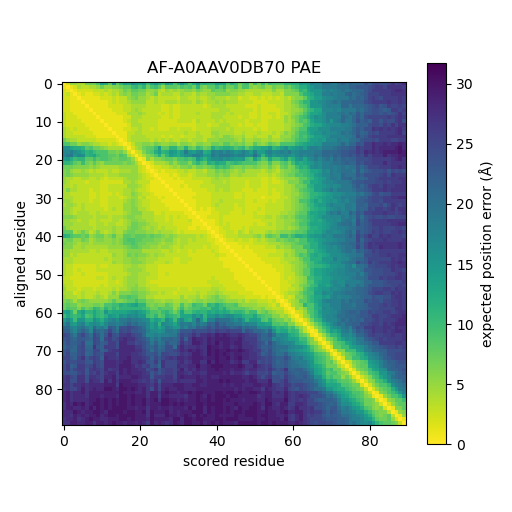 1
ATOM 653 C CA . ALA A 1 79 ? 33.069 5.492 -22.360 1.00 49.69 79 ALA A CA 1
ATOM 654 C C . ALA A 1 79 ? 34.108 4.523 -22.961 1.00 49.69 79 ALA A C 1
ATOM 656 O O . ALA A 1 79 ? 35.295 4.820 -22.911 1.00 49.69 79 ALA A O 1
ATOM 657 N N . ASN A 1 80 ? 33.694 3.394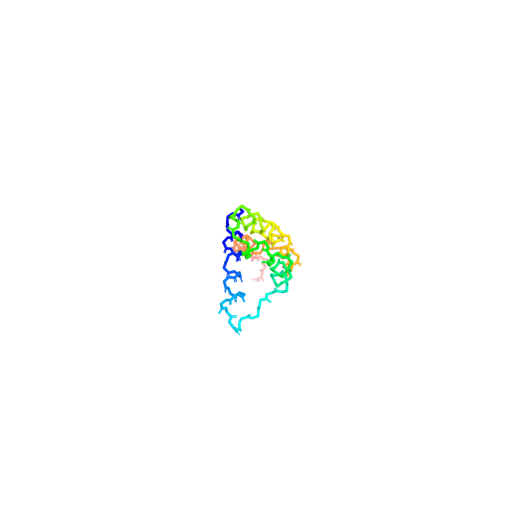 -23.553 1.00 48.75 80 ASN A N 1
ATOM 658 C CA . ASN 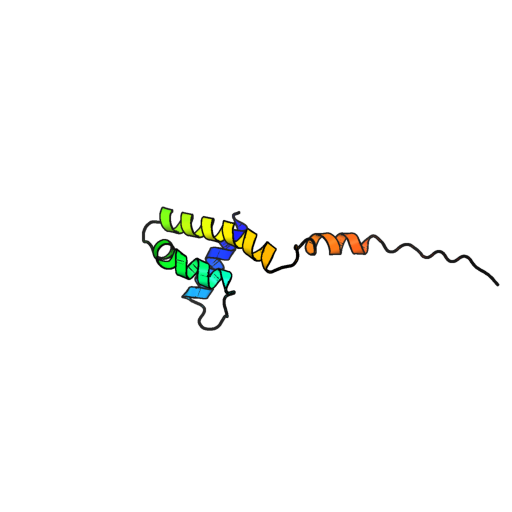A 1 80 ? 34.620 2.358 -24.033 1.00 48.75 80 ASN A CA 1
ATOM 659 C C . ASN A 1 80 ? 34.630 2.179 -25.563 1.00 48.75 80 ASN A C 1
ATOM 661 O O . ASN A 1 80 ? 34.813 1.074 -26.076 1.00 48.75 80 ASN A O 1
ATOM 665 N N . ARG A 1 81 ? 34.477 3.274 -26.324 1.00 42.62 81 ARG A N 1
ATOM 666 C CA . ARG A 1 81 ? 34.987 3.297 -27.705 1.00 42.62 81 ARG A CA 1
ATOM 667 C C . ARG A 1 81 ? 36.510 3.387 -27.648 1.00 42.62 81 ARG A C 1
ATOM 669 O O . ARG A 1 81 ? 37.081 4.472 -27.646 1.00 42.62 81 ARG A O 1
ATOM 676 N N . VAL A 1 82 ? 37.139 2.218 -27.600 1.00 50.28 82 VAL A N 1
ATOM 677 C CA . VAL A 1 82 ? 38.543 2.014 -27.962 1.00 50.28 82 VAL A CA 1
ATOM 678 C C . VAL A 1 82 ? 38.763 2.633 -29.354 1.00 50.28 82 VAL A C 1
ATOM 680 O O . VAL A 1 82 ? 38.082 2.209 -30.294 1.00 50.28 82 VAL A O 1
ATOM 683 N N . PRO A 1 83 ? 39.639 3.642 -29.533 1.00 43.78 83 PRO A N 1
ATOM 684 C CA . PRO A 1 83 ? 40.061 4.038 -30.869 1.00 43.78 83 PRO A CA 1
ATOM 685 C C . PRO A 1 83 ? 40.832 2.867 -31.483 1.00 43.78 83 PRO A C 1
ATOM 687 O O . PRO A 1 83 ? 41.734 2.309 -30.861 1.00 43.78 83 PRO A O 1
ATOM 690 N N . GLY A 1 84 ? 40.390 2.455 -32.671 1.00 44.31 84 GLY A N 1
ATOM 691 C CA . GLY A 1 84 ? 40.874 1.277 -33.371 1.00 44.31 84 GLY A CA 1
ATOM 692 C C . GLY A 1 84 ? 42.390 1.268 -33.537 1.00 44.31 84 GLY A C 1
ATOM 693 O O . GLY A 1 84 ? 42.991 2.248 -33.974 1.00 44.31 84 GLY A O 1
ATOM 694 N N . ASN A 1 85 ? 42.979 0.117 -33.223 1.00 45.28 85 ASN A N 1
ATOM 695 C CA . ASN A 1 85 ? 44.257 -0.287 -33.779 1.00 45.28 85 ASN A CA 1
ATOM 696 C C . ASN A 1 85 ? 44.093 -0.399 -35.300 1.00 45.28 85 ASN A C 1
ATOM 698 O O . ASN A 1 85 ? 43.504 -1.369 -35.773 1.00 45.28 85 ASN A O 1
ATOM 702 N N . ASP A 1 86 ? 44.631 0.558 -36.048 1.00 45.94 86 ASP A N 1
ATOM 703 C CA . ASP A 1 86 ? 44.946 0.369 -37.460 1.00 45.94 86 ASP A CA 1
ATOM 704 C C . ASP A 1 86 ? 46.466 0.218 -37.573 1.00 45.94 86 ASP A C 1
ATOM 706 O O . ASP A 1 86 ? 47.233 1.179 -37.519 1.00 45.94 86 ASP A O 1
ATOM 710 N N . LEU A 1 87 ? 46.907 -1.039 -37.592 1.00 48.44 87 LEU A N 1
ATOM 711 C CA . LEU A 1 87 ? 48.266 -1.406 -37.951 1.00 48.44 87 LEU A CA 1
ATOM 712 C C . LEU A 1 87 ? 48.200 -2.669 -38.807 1.00 48.44 87 LEU A C 1
ATOM 714 O O . LEU A 1 87 ? 48.173 -3.777 -38.271 1.00 48.44 87 LEU A O 1
ATOM 718 N N . SER A 1 88 ? 48.151 -2.498 -40.129 1.00 46.56 88 SER A N 1
ATOM 719 C CA . SER A 1 88 ? 48.831 -3.329 -41.144 1.00 46.56 88 SER A CA 1
ATOM 720 C C . SER A 1 88 ? 48.374 -2.885 -42.537 1.00 46.56 88 SER A C 1
ATOM 722 O O . SER A 1 88 ? 47.204 -2.999 -42.869 1.00 46.56 88 SER A O 1
ATOM 724 N N . LYS A 1 89 ? 49.272 -2.254 -43.299 1.00 43.97 89 LYS A N 1
ATOM 725 C CA . LYS A 1 89 ? 50.045 -2.884 -44.390 1.00 43.97 89 LYS A CA 1
ATOM 726 C C . LYS A 1 89 ? 49.296 -2.832 -45.725 1.00 43.97 89 LYS A C 1
ATOM 728 O O . LYS A 1 89 ? 48.411 -3.645 -45.943 1.00 43.97 89 LYS A O 1
ATOM 733 N N . GLU A 1 90 ? 49.768 -1.975 -46.627 1.00 38.41 90 GLU A N 1
ATOM 734 C CA . GLU A 1 90 ? 50.402 -2.406 -47.884 1.00 38.41 90 GLU A CA 1
ATOM 735 C C . GLU A 1 90 ? 51.350 -1.315 -48.399 1.00 38.41 90 GLU A C 1
ATOM 737 O O . GLU A 1 90 ? 51.010 -0.121 -48.227 1.00 38.41 90 GLU A O 1
#

Secondary structure (DSSP, 8-state):
-HHHHHHHHHHHHHHHH-TT----HHHHHHHHHTHHHHH-S-HHHHHHHHHHHHHHHHHHHHHHSS---HHHHHHHHTT--PPP------

Foldseek 3Di:
DVVLLVVLVVLVCCVVVVPDDDDDPLSVVLCVVLVCQCPDPDPVSNVVSSVVSSVVVVVVVCVVDVHPPVVVVVVVVVVPPDDDPDDDDD

pLDDT: mean 72.32, std 19.06, range [38.41, 92.62]